Protein AF-A0A6G9WDI9-F1 (afdb_monomer)

pLDDT: mean 85.99, std 13.18, range [43.84, 97.12]

Structure (mmCIF, N/CA/C/O backbone):
data_AF-A0A6G9WDI9-F1
#
_entry.id   AF-A0A6G9WDI9-F1
#
loop_
_atom_site.group_PDB
_atom_site.id
_atom_site.type_symbol
_atom_site.label_atom_id
_atom_site.label_alt_id
_atom_site.label_comp_id
_atom_site.label_asym_id
_atom_site.label_entity_id
_atom_site.label_seq_id
_atom_site.pdbx_PDB_ins_code
_atom_site.Cartn_x
_atom_site.Cartn_y
_atom_site.Cartn_z
_atom_site.occupancy
_atom_site.B_iso_or_equiv
_atom_site.auth_seq_id
_atom_site.auth_comp_id
_atom_site.auth_asym_id
_atom_site.auth_atom_id
_atom_site.pdbx_PDB_model_num
ATOM 1 N N . MET A 1 1 ? -14.196 4.222 -4.365 1.00 79.25 1 MET A N 1
ATOM 2 C CA . MET A 1 1 ? -12.724 4.125 -4.315 1.00 79.25 1 MET A CA 1
ATOM 3 C C . MET A 1 1 ? -12.216 5.439 -3.769 1.00 79.25 1 MET A C 1
ATOM 5 O O . MET A 1 1 ? -12.673 6.468 -4.250 1.00 79.25 1 MET A O 1
ATOM 9 N N . THR A 1 2 ? -11.346 5.395 -2.766 1.00 89.56 2 THR A N 1
ATOM 10 C CA . THR A 1 2 ? -10.765 6.591 -2.132 1.00 89.56 2 THR A CA 1
ATOM 11 C C . THR A 1 2 ? -9.302 6.690 -2.543 1.00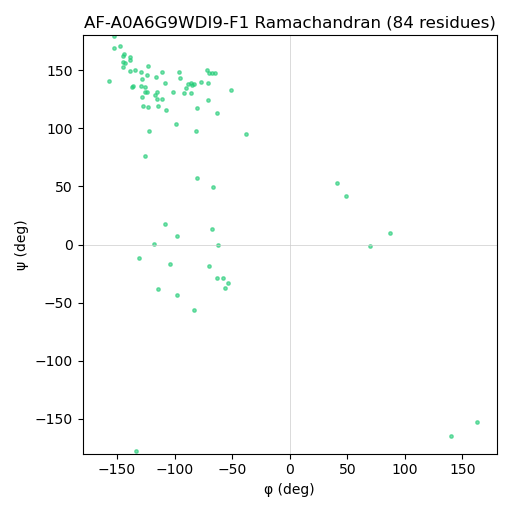 89.56 2 THR A C 1
ATOM 13 O O . THR A 1 2 ? -8.628 5.662 -2.624 1.00 89.56 2 THR A O 1
ATOM 16 N N . ARG A 1 3 ? -8.807 7.893 -2.848 1.00 94.50 3 ARG A N 1
ATOM 17 C CA . ARG A 1 3 ? -7.383 8.087 -3.138 1.00 94.50 3 ARG A CA 1
ATOM 18 C C . ARG A 1 3 ? -6.575 7.936 -1.859 1.00 94.50 3 ARG A C 1
ATOM 20 O O . ARG A 1 3 ? -6.999 8.375 -0.789 1.00 94.50 3 ARG A O 1
ATOM 27 N N . VAL A 1 4 ? -5.432 7.276 -1.973 1.00 95.81 4 VAL A N 1
ATOM 28 C CA . VAL A 1 4 ? -4.530 7.045 -0.848 1.00 95.81 4 VAL A CA 1
ATOM 29 C C . VAL A 1 4 ? -3.094 7.243 -1.292 1.00 95.81 4 VAL A C 1
ATOM 31 O O . VAL A 1 4 ? -2.742 6.928 -2.429 1.00 95.81 4 VAL A O 1
ATOM 34 N N . THR A 1 5 ? -2.265 7.681 -0.355 1.00 97.12 5 THR A N 1
ATOM 35 C CA . THR A 1 5 ? -0.829 7.416 -0.414 1.00 97.12 5 THR A CA 1
ATOM 36 C C . THR A 1 5 ? -0.536 6.180 0.426 1.00 97.12 5 THR A C 1
ATOM 38 O O . THR A 1 5 ? -1.186 5.949 1.448 1.00 97.12 5 THR A O 1
ATOM 41 N N . PHE A 1 6 ? 0.396 5.338 -0.003 1.00 95.88 6 PHE A N 1
ATOM 42 C CA . PHE A 1 6 ? 0.749 4.133 0.743 1.00 95.88 6 PHE A CA 1
ATOM 43 C C . PHE A 1 6 ? 2.237 3.803 0.648 1.00 95.88 6 PHE A C 1
ATOM 45 O O . PHE A 1 6 ? 2.913 4.207 -0.294 1.00 95.88 6 PHE A O 1
ATOM 52 N N . SER A 1 7 ? 2.745 3.050 1.616 1.00 96.44 7 SER A N 1
ATOM 53 C CA . SER A 1 7 ? 4.075 2.440 1.570 1.00 96.44 7 SER A CA 1
ATOM 54 C C . SER A 1 7 ? 4.012 0.986 2.022 1.00 96.44 7 SER A C 1
ATOM 56 O O . SER A 1 7 ? 3.149 0.618 2.817 1.00 96.44 7 SER A O 1
ATOM 58 N N . ILE A 1 8 ? 4.904 0.147 1.503 1.00 94.31 8 ILE A N 1
ATOM 59 C CA . ILE A 1 8 ? 4.996 -1.280 1.840 1.00 94.31 8 ILE A CA 1
ATOM 60 C C . ILE A 1 8 ? 6.407 -1.541 2.343 1.00 94.31 8 ILE A C 1
ATOM 62 O O . ILE A 1 8 ? 7.344 -1.339 1.577 1.00 94.31 8 ILE A O 1
ATOM 66 N N . ASP A 1 9 ? 6.554 -1.973 3.597 1.00 93.00 9 ASP A N 1
ATOM 67 C CA . ASP A 1 9 ? 7.857 -2.195 4.248 1.00 93.00 9 ASP A CA 1
ATOM 68 C C . ASP A 1 9 ? 8.883 -1.081 3.917 1.00 93.00 9 ASP A C 1
ATOM 70 O O . ASP A 1 9 ? 9.970 -1.337 3.407 1.00 93.00 9 ASP A O 1
ATOM 74 N N . ASP A 1 10 ? 8.485 0.178 4.137 1.00 88.69 10 ASP A N 1
ATOM 75 C CA . ASP A 1 10 ? 9.255 1.410 3.866 1.00 88.69 10 ASP A CA 1
ATOM 76 C C . ASP A 1 10 ? 9.492 1.779 2.388 1.00 88.69 10 ASP A C 1
ATOM 78 O O . ASP A 1 10 ? 10.036 2.845 2.095 1.00 88.69 10 ASP A O 1
ATOM 82 N N . LEU A 1 11 ? 9.017 0.978 1.432 1.00 91.50 11 LEU A N 1
ATOM 83 C CA . LEU A 1 11 ? 8.999 1.349 0.016 1.00 91.50 11 LEU A CA 1
ATOM 84 C C . LEU A 1 11 ? 7.800 2.254 -0.273 1.00 91.50 11 LEU A C 1
ATOM 86 O O . LEU A 1 11 ? 6.651 1.836 -0.124 1.00 91.50 11 LEU A O 1
ATOM 90 N N . GLY A 1 12 ? 8.070 3.486 -0.699 1.00 92.50 12 GLY A N 1
ATOM 91 C CA . GLY A 1 12 ? 7.062 4.504 -0.993 1.00 92.50 12 GLY A CA 1
ATOM 92 C C . GLY A 1 12 ? 7.498 5.894 -0.514 1.00 92.50 12 GLY A C 1
ATOM 93 O O . GLY A 1 12 ? 8.675 6.094 -0.211 1.00 92.50 12 GLY A O 1
ATOM 94 N N . PRO A 1 13 ? 6.574 6.865 -0.427 1.00 94.44 13 PRO A N 1
ATOM 95 C CA . PRO A 1 13 ? 5.139 6.729 -0.672 1.00 94.44 13 PRO A CA 1
ATOM 96 C C . PRO A 1 13 ? 4.799 6.545 -2.158 1.00 94.44 13 PRO A C 1
ATOM 98 O O . PRO A 1 13 ? 5.487 7.054 -3.039 1.00 94.44 13 PRO A O 1
ATOM 101 N N . PHE A 1 14 ? 3.711 5.828 -2.419 1.00 94.75 14 PHE A N 1
ATOM 102 C CA . PHE A 1 14 ? 3.119 5.626 -3.736 1.00 94.75 14 PHE A CA 1
ATOM 103 C C . PHE A 1 14 ? 1.666 6.079 -3.742 1.00 94.75 14 PHE A C 1
ATOM 105 O O . PHE A 1 14 ?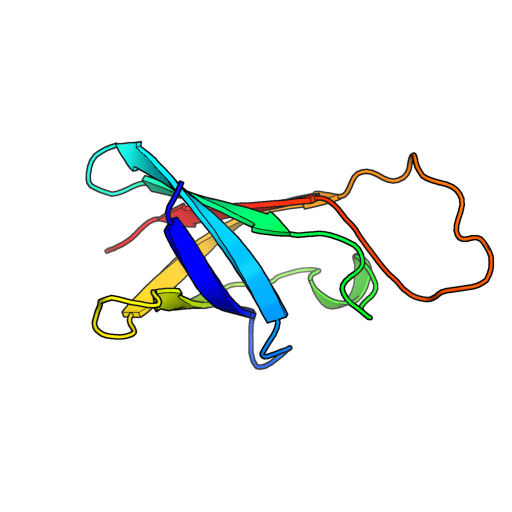 0.986 6.003 -2.717 1.00 94.75 14 PHE A O 1
ATOM 112 N N . ASP A 1 15 ? 1.175 6.465 -4.914 1.00 95.50 15 ASP A N 1
ATOM 113 C CA . ASP A 1 15 ? -0.231 6.792 -5.109 1.00 95.50 15 ASP A CA 1
ATOM 114 C C . ASP A 1 15 ? -1.043 5.551 -5.480 1.00 95.50 15 ASP A C 1
ATOM 116 O O . ASP A 1 15 ? -0.639 4.717 -6.297 1.00 95.50 15 ASP A O 1
ATOM 120 N N . GLY A 1 16 ? -2.226 5.441 -4.886 1.00 94.38 16 GLY A N 1
ATOM 121 C CA . GLY A 1 16 ? -3.147 4.349 -5.145 1.00 94.38 16 GLY A CA 1
ATOM 122 C C . GLY A 1 16 ? -4.602 4.727 -4.911 1.00 94.38 16 GLY A C 1
ATOM 123 O O . GLY A 1 16 ? -4.957 5.846 -4.537 1.00 94.38 16 GLY A O 1
ATOM 124 N N . SER A 1 17 ? -5.479 3.761 -5.149 1.00 95.25 17 SER A N 1
ATOM 125 C CA . SER A 1 17 ? -6.905 3.862 -4.856 1.00 95.25 17 SER A CA 1
ATOM 126 C C . SER A 1 17 ? -7.345 2.668 -4.027 1.00 95.25 17 SER A C 1
ATOM 128 O O . SER A 1 17 ? -7.248 1.526 -4.476 1.00 95.25 17 SER A O 1
ATOM 130 N N . ILE A 1 18 ? -7.849 2.937 -2.825 1.00 93.12 18 ILE A N 1
ATOM 131 C CA . ILE A 1 18 ? -8.338 1.911 -1.909 1.00 93.12 18 ILE A CA 1
ATOM 132 C C . ILE A 1 18 ? -9.798 1.562 -2.205 1.00 93.12 18 ILE A C 1
ATOM 134 O O . ILE A 1 18 ? -10.651 2.428 -2.456 1.00 93.12 18 ILE A O 1
ATOM 138 N N . ARG A 1 19 ? -10.093 0.267 -2.144 1.00 91.44 19 ARG A N 1
ATOM 139 C CA . ARG A 1 19 ? -11.438 -0.290 -2.022 1.00 91.44 19 ARG A CA 1
ATOM 140 C C . ARG A 1 19 ? -11.475 -1.219 -0.815 1.00 91.44 19 ARG A C 1
ATOM 142 O O . ARG A 1 19 ? -10.574 -2.030 -0.638 1.00 91.44 19 ARG A O 1
ATOM 149 N N . TYR A 1 20 ? -12.514 -1.114 -0.002 1.00 84.81 20 TYR A N 1
ATOM 150 C CA . TYR A 1 20 ? -12.744 -2.050 1.096 1.00 84.81 20 TYR A CA 1
ATOM 151 C C . TYR A 1 20 ? -13.628 -3.188 0.592 1.00 84.81 20 TYR A C 1
ATOM 153 O O . TYR A 1 20 ? -14.634 -2.932 -0.072 1.00 84.81 20 TYR A O 1
ATOM 161 N N . GLY A 1 21 ? -13.219 -4.429 0.855 1.00 75.19 21 GLY A N 1
ATOM 162 C CA . GLY A 1 21 ? -14.036 -5.608 0.575 1.00 75.19 21 GLY A CA 1
ATOM 163 C C . GLY A 1 21 ? -15.033 -5.841 1.707 1.00 75.19 21 GLY A C 1
ATOM 164 O O . GLY A 1 21 ? -16.238 -5.830 1.478 1.00 75.19 21 GLY A O 1
ATOM 165 N N . ASN A 1 22 ? -14.509 -5.969 2.931 1.00 77.50 22 ASN A N 1
ATOM 166 C CA . ASN A 1 22 ? -15.246 -6.210 4.177 1.00 77.50 22 ASN A CA 1
ATOM 167 C C . ASN A 1 22 ? -14.734 -5.255 5.280 1.00 77.50 22 ASN A C 1
ATOM 169 O O . ASN A 1 22 ? -13.836 -4.455 5.033 1.00 77.50 22 ASN A O 1
ATOM 173 N N . LEU A 1 23 ? -15.250 -5.359 6.516 1.00 72.06 23 LEU A N 1
ATOM 174 C CA . LEU A 1 23 ? -14.827 -4.502 7.644 1.00 72.06 23 LEU A CA 1
ATOM 175 C C . LEU A 1 23 ? -13.325 -4.570 7.963 1.00 72.06 23 LEU A C 1
ATOM 177 O O . LEU A 1 23 ? -12.782 -3.599 8.475 1.00 72.06 23 LEU A O 1
ATOM 181 N N . THR A 1 24 ? -12.670 -5.698 7.680 1.00 82.62 24 THR A N 1
ATOM 182 C CA . THR A 1 24 ? -11.259 -5.924 8.025 1.00 82.62 24 THR A CA 1
ATOM 183 C C . THR A 1 24 ? -10.359 -6.150 6.820 1.00 82.62 24 THR A C 1
ATOM 185 O O . THR A 1 24 ? -9.166 -6.357 6.990 1.00 82.62 24 THR A O 1
ATOM 188 N N . GLU A 1 25 ? -10.891 -6.126 5.598 1.00 89.94 25 GLU A N 1
ATOM 189 C CA . GLU A 1 25 ? -10.131 -6.444 4.388 1.00 89.94 25 GLU A CA 1
ATOM 190 C C . GLU A 1 25 ? -10.296 -5.348 3.346 1.00 89.94 25 GLU A C 1
ATOM 192 O O . GLU A 1 25 ? -11.407 -4.884 3.069 1.00 89.94 25 GLU A O 1
ATOM 197 N N . GLY A 1 26 ? -9.187 -4.972 2.722 1.00 93.62 26 GLY A N 1
ATOM 198 C CA . GLY A 1 26 ? -9.190 -4.000 1.646 1.00 93.62 26 GLY A CA 1
ATOM 199 C C . GLY A 1 26 ? -8.115 -4.276 0.614 1.00 93.62 26 GLY A C 1
ATOM 200 O O . GLY A 1 26 ? -7.245 -5.131 0.775 1.00 93.62 26 GLY A O 1
ATOM 201 N N . GLU A 1 27 ? -8.208 -3.538 -0.480 1.00 95.06 27 GLU A N 1
ATOM 202 C CA . GLU A 1 27 ? -7.276 -3.611 -1.587 1.00 95.06 27 GLU A CA 1
ATOM 203 C C . GLU A 1 27 ? -6.911 -2.208 -2.057 1.00 95.06 27 GLU A C 1
ATOM 205 O O . GLU A 1 27 ? -7.784 -1.353 -2.213 1.00 95.06 27 GLU A O 1
ATOM 210 N N . ILE A 1 28 ? -5.627 -1.982 -2.318 1.00 95.06 28 ILE A N 1
ATOM 211 C CA . ILE A 1 28 ? -5.125 -0.769 -2.963 1.00 95.06 28 ILE A CA 1
ATOM 212 C C . ILE A 1 28 ? -4.702 -1.130 -4.375 1.00 95.06 28 ILE A C 1
ATOM 214 O O . ILE A 1 28 ? -3.763 -1.900 -4.554 1.00 95.06 28 ILE A O 1
ATOM 218 N N . ALA A 1 29 ? -5.382 -0.562 -5.366 1.00 94.75 29 ALA A N 1
ATOM 219 C CA . ALA A 1 29 ? -4.930 -0.587 -6.750 1.00 94.75 29 ALA A CA 1
ATOM 220 C C . ALA A 1 29 ? -3.916 0.542 -6.981 1.00 94.75 29 ALA A C 1
ATOM 222 O O . ALA A 1 29 ? -4.124 1.661 -6.511 1.00 94.75 29 ALA A O 1
ATOM 223 N N . PHE A 1 30 ? -2.844 0.261 -7.715 1.00 91.94 30 PHE A N 1
ATOM 224 C CA . PHE A 1 30 ? -1.791 1.220 -8.054 1.00 91.94 30 PHE A CA 1
ATOM 225 C C . PHE A 1 30 ? -1.363 1.045 -9.512 1.00 91.94 30 PHE A C 1
ATOM 227 O O . PHE A 1 30 ? -1.570 -0.007 -10.121 1.00 91.94 30 PHE A O 1
ATOM 234 N N . THR A 1 31 ? -0.765 2.080 -10.093 1.00 90.06 31 THR A N 1
ATOM 235 C CA . THR A 1 31 ? -0.342 2.085 -11.499 1.00 90.06 31 THR A CA 1
ATOM 236 C C . THR A 1 31 ? 1.036 2.707 -11.632 1.00 90.06 31 THR A C 1
ATOM 238 O O . THR A 1 31 ? 1.290 3.752 -11.045 1.00 90.06 31 THR A O 1
ATOM 241 N N . ALA A 1 32 ? 1.898 2.063 -12.419 1.00 87.25 32 ALA A N 1
ATOM 242 C CA . ALA A 1 32 ? 3.225 2.547 -12.795 1.00 87.25 32 ALA A CA 1
ATOM 243 C C . ALA A 1 32 ? 4.105 3.041 -11.621 1.00 87.25 32 ALA A C 1
ATOM 245 O O . ALA A 1 32 ? 4.802 4.046 -11.745 1.00 87.25 32 ALA A O 1
ATOM 246 N N . ILE A 1 33 ? 4.109 2.332 -10.487 1.00 87.62 33 ILE A N 1
ATOM 247 C CA . ILE A 1 33 ? 4.987 2.675 -9.354 1.00 87.62 33 ILE A CA 1
ATOM 248 C C . ILE A 1 33 ? 6.429 2.221 -9.643 1.00 87.62 33 ILE A C 1
ATOM 250 O O . ILE A 1 33 ? 6.588 1.125 -10.180 1.00 87.62 33 ILE A O 1
ATOM 254 N N . PRO A 1 34 ? 7.472 3.005 -9.302 1.00 87.69 34 PRO A N 1
ATOM 255 C CA . PRO A 1 34 ? 8.862 2.780 -9.729 1.00 87.69 34 PRO A CA 1
ATOM 256 C C . PRO A 1 34 ? 9.580 1.709 -8.886 1.00 87.69 34 PRO A C 1
ATOM 258 O O . PRO A 1 34 ? 10.591 1.969 -8.234 1.00 87.69 34 PRO A O 1
ATOM 261 N N . VAL A 1 35 ? 9.015 0.506 -8.838 1.00 82.50 35 VAL A N 1
ATOM 262 C CA . VAL A 1 35 ? 9.533 -0.643 -8.091 1.00 82.50 35 VAL A CA 1
ATOM 263 C C . VAL A 1 35 ? 9.296 -1.935 -8.865 1.00 82.50 35 VAL A C 1
ATOM 265 O O . VAL A 1 35 ? 8.396 -2.048 -9.696 1.00 82.50 35 VAL A O 1
ATOM 268 N N . ARG A 1 36 ? 10.110 -2.947 -8.575 1.00 82.06 36 ARG A N 1
ATOM 269 C CA . ARG A 1 36 ? 10.002 -4.290 -9.147 1.00 82.06 36 ARG A CA 1
ATOM 270 C C . ARG A 1 36 ? 9.238 -5.215 -8.210 1.00 82.06 36 ARG A C 1
ATOM 272 O O . ARG A 1 36 ? 9.407 -5.154 -6.995 1.00 82.06 36 ARG A O 1
ATOM 279 N N . ALA A 1 37 ? 8.511 -6.178 -8.778 1.00 79.62 37 ALA A N 1
ATOM 280 C CA . ALA A 1 37 ? 7.791 -7.195 -8.005 1.00 79.62 37 ALA A CA 1
ATOM 281 C C . ALA A 1 37 ? 8.695 -7.951 -7.009 1.00 79.62 37 ALA A C 1
ATOM 283 O O . ALA A 1 37 ? 8.263 -8.288 -5.910 1.00 79.62 37 ALA A O 1
ATOM 284 N N . THR A 1 38 ? 9.971 -8.163 -7.354 1.00 82.50 38 THR A N 1
ATOM 285 C CA . THR A 1 38 ? 10.949 -8.821 -6.476 1.00 82.50 38 THR A CA 1
ATOM 286 C C . THR A 1 38 ? 11.221 -8.048 -5.186 1.00 82.50 38 THR A C 1
ATOM 288 O O . THR A 1 38 ? 11.516 -8.683 -4.177 1.00 82.50 38 THR A O 1
ATOM 291 N N . GLN A 1 39 ? 11.088 -6.717 -5.185 1.00 84.81 39 GLN A N 1
ATOM 292 C CA . GLN A 1 39 ? 11.282 -5.879 -3.994 1.00 84.81 39 GLN A CA 1
ATOM 293 C C . GLN A 1 39 ? 10.169 -6.060 -2.958 1.00 84.81 39 GLN A C 1
ATOM 295 O O . GLN A 1 39 ? 10.372 -5.753 -1.791 1.00 84.81 39 GLN A O 1
ATOM 300 N N . PHE A 1 40 ? 9.024 -6.608 -3.365 1.00 84.25 40 PHE A N 1
ATOM 301 C CA . PHE A 1 40 ? 7.918 -6.941 -2.472 1.00 84.25 40 PHE A CA 1
ATOM 302 C C . PHE A 1 40 ? 7.893 -8.416 -2.059 1.00 84.25 40 PHE A C 1
ATOM 304 O O . PHE A 1 40 ? 6.944 -8.877 -1.418 1.00 84.25 40 PHE A O 1
ATOM 311 N N . THR A 1 41 ? 8.929 -9.183 -2.411 1.00 82.62 41 THR A N 1
ATOM 312 C CA . THR A 1 41 ? 9.044 -10.579 -1.985 1.00 82.62 41 THR A CA 1
ATOM 313 C C . THR A 1 41 ? 9.148 -10.633 -0.465 1.00 82.62 41 THR A C 1
ATOM 315 O O . THR A 1 41 ? 10.144 -10.205 0.108 1.00 82.62 41 THR A O 1
ATOM 318 N N . GLY A 1 42 ? 8.126 -11.184 0.190 1.00 84.69 42 GLY A N 1
ATOM 319 C CA . GLY A 1 42 ? 8.083 -11.291 1.648 1.00 84.69 42 GLY A CA 1
ATOM 320 C C . GLY A 1 42 ? 7.512 -10.070 2.365 1.00 84.69 42 GLY A C 1
ATOM 321 O O . GLY A 1 42 ? 7.592 -10.052 3.593 1.00 84.69 42 GLY A O 1
ATOM 322 N N . ALA A 1 43 ? 6.917 -9.122 1.630 1.00 85.38 43 ALA A N 1
ATOM 323 C CA . ALA A 1 43 ? 6.292 -7.936 2.198 1.00 85.38 43 ALA A CA 1
ATOM 324 C C . ALA A 1 43 ? 5.305 -8.282 3.323 1.00 85.38 43 ALA A C 1
ATOM 326 O O . ALA A 1 43 ? 4.484 -9.195 3.168 1.00 85.38 43 ALA A O 1
ATOM 327 N N . ARG A 1 44 ? 5.383 -7.572 4.452 1.00 90.94 44 ARG A N 1
ATOM 328 C CA . ARG A 1 44 ? 4.582 -7.881 5.651 1.00 90.94 44 ARG A CA 1
ATOM 329 C C . ARG A 1 44 ? 3.583 -6.802 6.002 1.00 90.94 44 ARG A C 1
ATOM 331 O O . ARG A 1 44 ? 2.460 -7.134 6.388 1.00 90.94 44 ARG A O 1
ATOM 338 N N . THR A 1 45 ? 3.964 -5.546 5.842 1.00 96.06 45 THR A N 1
ATOM 339 C CA . THR A 1 45 ? 3.199 -4.420 6.354 1.00 96.06 45 THR A CA 1
ATOM 340 C C . THR A 1 45 ? 2.950 -3.410 5.250 1.00 96.06 45 THR A C 1
ATOM 342 O O . THR A 1 45 ? 3.790 -3.164 4.386 1.00 96.06 45 THR A O 1
ATOM 345 N N . ILE A 1 46 ? 1.762 -2.819 5.277 1.00 95.75 46 ILE A N 1
ATOM 346 C CA . ILE A 1 46 ? 1.405 -1.680 4.446 1.00 95.75 46 ILE A CA 1
ATOM 347 C C . ILE A 1 46 ? 0.941 -0.541 5.345 1.00 95.75 46 ILE A C 1
ATOM 349 O O . ILE A 1 46 ? 0.102 -0.736 6.224 1.00 95.75 46 ILE A O 1
ATOM 353 N N . ARG A 1 47 ? 1.481 0.652 5.115 1.00 96.38 47 ARG A N 1
ATOM 354 C CA . ARG A 1 47 ? 1.003 1.894 5.715 1.00 96.38 47 ARG A CA 1
ATOM 355 C C . ARG A 1 47 ? 0.171 2.637 4.688 1.00 96.38 47 ARG A C 1
ATOM 357 O O . ARG A 1 47 ? 0.596 2.800 3.550 1.00 96.38 47 ARG A O 1
ATOM 364 N N . ILE A 1 48 ? -1.013 3.076 5.087 1.00 95.62 48 ILE A N 1
ATOM 365 C CA . ILE A 1 48 ? -2.030 3.637 4.201 1.00 95.62 48 ILE A CA 1
ATOM 366 C C . ILE A 1 48 ? -2.459 4.980 4.772 1.00 95.62 48 ILE A C 1
ATOM 368 O O . ILE A 1 48 ? -2.844 5.060 5.933 1.00 95.62 48 ILE A O 1
ATOM 372 N N . ALA A 1 49 ? -2.409 6.028 3.960 1.00 96.38 49 ALA A N 1
ATOM 373 C CA . ALA A 1 49 ? -2.850 7.372 4.301 1.00 96.38 49 ALA A CA 1
ATOM 374 C C . ALA A 1 49 ? -3.923 7.825 3.294 1.00 96.38 49 ALA A C 1
ATOM 376 O O . ALA A 1 49 ? -3.589 8.245 2.180 1.00 96.38 49 ALA A O 1
ATOM 377 N N . PRO 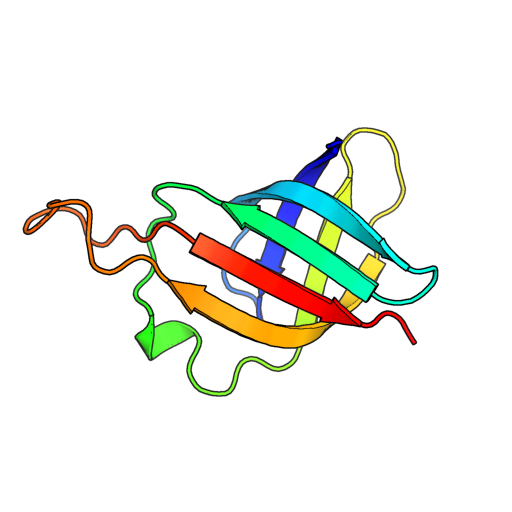A 1 50 ? -5.215 7.689 3.649 1.00 94.00 50 PRO A N 1
ATOM 378 C CA . PRO A 1 50 ? -6.319 8.209 2.848 1.00 94.00 50 PRO A CA 1
ATOM 379 C C . PRO A 1 50 ? -6.302 9.734 2.761 1.00 94.00 50 PRO A C 1
ATOM 381 O O . PRO A 1 50 ? -5.931 10.396 3.724 1.00 94.00 50 PRO A O 1
ATOM 384 N N . GLU A 1 51 ? -6.762 10.285 1.636 1.00 91.31 51 GLU A N 1
ATOM 385 C CA . GLU A 1 51 ? -6.855 11.741 1.426 1.00 91.31 51 GLU A CA 1
ATOM 386 C C . GLU A 1 51 ? -7.705 12.442 2.507 1.00 91.31 51 GLU A C 1
ATOM 388 O O . GLU A 1 51 ? -7.334 13.507 2.992 1.00 91.31 51 GLU A O 1
ATOM 393 N N . ASP A 1 52 ? -8.788 11.794 2.952 1.00 88.56 52 ASP A N 1
ATOM 394 C CA . ASP A 1 52 ? -9.770 12.355 3.892 1.00 88.56 52 ASP A CA 1
ATOM 395 C C . ASP A 1 52 ? -9.707 11.743 5.307 1.00 88.56 52 ASP A C 1
ATOM 397 O O . ASP A 1 52 ? -10.681 11.812 6.062 1.00 88.56 52 ASP A O 1
ATOM 401 N N . GLY A 1 53 ? -8.612 11.072 5.685 1.00 87.94 53 GLY A N 1
ATOM 402 C CA . GLY A 1 53 ? -8.583 10.291 6.926 1.00 87.94 53 GLY A CA 1
ATOM 403 C C . GLY A 1 53 ? -7.209 10.116 7.572 1.00 87.94 53 GLY A C 1
ATOM 404 O O . GLY A 1 53 ? -6.182 10.438 6.977 1.00 87.94 53 GLY A O 1
ATOM 405 N N . PRO A 1 54 ? -7.171 9.600 8.814 1.00 92.12 54 PRO A N 1
ATOM 406 C CA . PRO A 1 54 ? -5.916 9.291 9.479 1.00 92.12 54 PRO A CA 1
ATOM 407 C C . PRO A 1 54 ? -5.201 8.132 8.779 1.00 92.12 54 PRO A C 1
ATOM 409 O O . PRO A 1 54 ? -5.831 7.200 8.273 1.00 92.12 54 PRO A O 1
ATOM 412 N N . ALA A 1 55 ? -3.870 8.174 8.800 1.00 94.19 55 ALA A N 1
ATOM 413 C CA . ALA A 1 55 ? -3.064 7.058 8.338 1.00 94.19 55 ALA A CA 1
ATOM 414 C C . ALA A 1 55 ? -3.166 5.862 9.297 1.00 94.19 55 ALA A C 1
ATOM 416 O O . ALA A 1 55 ? -3.272 6.040 10.511 1.00 94.19 55 ALA A O 1
ATOM 417 N N . PHE A 1 56 ? -3.082 4.652 8.755 1.00 93.88 56 PHE A N 1
ATOM 418 C CA . PHE A 1 56 ? -3.118 3.404 9.51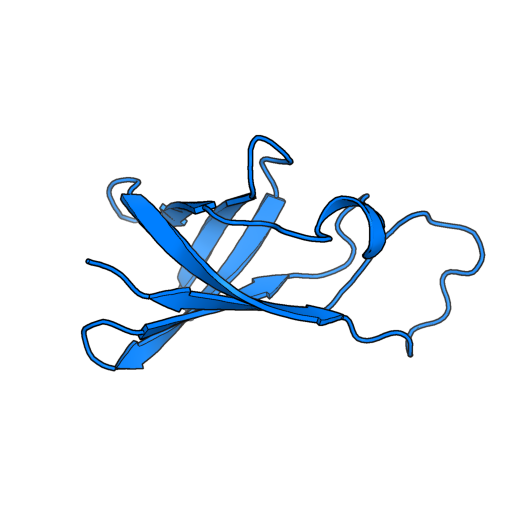1 1.00 93.88 56 PHE A CA 1
ATOM 419 C C . PHE A 1 56 ? -2.184 2.358 8.899 1.00 93.88 56 PHE A C 1
ATOM 421 O O . PHE A 1 56 ? -1.742 2.488 7.757 1.00 93.88 56 PHE A O 1
ATOM 428 N N . GLU A 1 57 ? -1.881 1.320 9.672 1.00 95.19 57 GLU A N 1
ATOM 429 C CA . GLU A 1 57 ? -1.079 0.180 9.230 1.00 95.19 57 GLU A CA 1
ATOM 430 C C . GLU A 1 57 ? -1.942 -1.077 9.134 1.00 95.19 57 GLU A C 1
ATOM 432 O O . GLU A 1 57 ? -2.910 -1.254 9.877 1.00 95.19 57 GLU A O 1
ATOM 437 N N . ALA A 1 58 ? -1.591 -1.951 8.198 1.00 94.88 58 ALA A N 1
ATOM 438 C CA . ALA A 1 58 ? -2.264 -3.217 7.972 1.00 94.88 58 ALA A CA 1
ATOM 439 C C . ALA A 1 58 ? -1.272 -4.299 7.538 1.00 94.88 58 ALA A C 1
ATOM 441 O O . ALA A 1 58 ? -0.165 -4.017 7.076 1.00 94.88 58 ALA A O 1
ATOM 442 N N . THR A 1 59 ? -1.684 -5.559 7.659 1.00 95.88 59 THR A N 1
ATOM 443 C CA . THR A 1 59 ? -0.880 -6.696 7.206 1.00 95.88 59 THR A CA 1
ATOM 444 C C . THR A 1 59 ? -1.123 -6.957 5.727 1.00 95.88 59 THR A C 1
ATOM 446 O O . THR A 1 59 ? -2.270 -7.086 5.295 1.00 95.88 59 THR A O 1
ATOM 449 N N . VAL A 1 60 ? -0.045 -7.087 4.956 1.00 95.25 60 VAL A N 1
ATOM 450 C CA . VAL A 1 60 ? -0.103 -7.488 3.547 1.00 95.25 60 VAL A CA 1
ATOM 451 C C . VAL A 1 60 ? -0.495 -8.961 3.459 1.00 95.25 60 VAL A C 1
ATOM 453 O O . VAL A 1 60 ? 0.156 -9.834 4.028 1.00 95.25 60 VAL A O 1
ATOM 456 N N . VAL A 1 61 ? -1.566 -9.242 2.718 1.00 94.19 61 VAL A N 1
ATOM 457 C CA . VAL A 1 61 ? -2.057 -10.604 2.465 1.00 94.19 61 VAL A CA 1
ATOM 458 C C . VAL A 1 61 ? -1.568 -11.104 1.111 1.00 94.19 61 VAL A C 1
ATOM 460 O O . VAL A 1 61 ? -1.160 -12.256 0.975 1.00 94.19 61 VAL A O 1
ATOM 463 N N . ARG A 1 62 ? -1.623 -10.246 0.088 1.00 91.69 62 ARG A N 1
ATOM 464 C CA . ARG A 1 62 ? -1.228 -10.598 -1.277 1.00 91.69 62 ARG A CA 1
ATOM 465 C C . ARG A 1 62 ? -0.866 -9.355 -2.070 1.00 91.69 62 ARG A C 1
ATOM 467 O O . ARG A 1 62 ? -1.588 -8.366 -2.023 1.00 91.69 62 ARG A O 1
ATOM 474 N N . ILE A 1 63 ? 0.176 -9.457 -2.884 1.00 91.06 63 ILE A N 1
ATOM 475 C CA . ILE A 1 63 ? 0.501 -8.473 -3.917 1.00 91.06 63 ILE A CA 1
ATOM 476 C C . ILE A 1 63 ? 0.358 -9.172 -5.262 1.00 91.06 63 ILE A C 1
ATOM 478 O O . ILE A 1 63 ? 0.937 -10.234 -5.476 1.00 91.06 63 ILE A O 1
ATOM 482 N N . THR A 1 64 ? -0.458 -8.603 -6.143 1.00 90.06 64 THR A N 1
ATOM 483 C CA . THR A 1 64 ? -0.618 -9.087 -7.516 1.00 90.06 64 THR A CA 1
ATOM 484 C C . THR A 1 64 ? -0.155 -7.999 -8.455 1.00 90.06 64 THR A C 1
ATOM 486 O O . THR A 1 64 ? -0.577 -6.851 -8.331 1.00 90.06 64 THR A O 1
ATOM 489 N N . THR A 1 65 ? 0.720 -8.365 -9.382 1.00 85.12 65 THR A N 1
ATOM 490 C CA . THR A 1 65 ? 1.263 -7.458 -10.383 1.00 85.12 65 THR A CA 1
ATOM 491 C C . THR A 1 65 ? 0.810 -7.911 -11.760 1.00 85.12 65 THR A C 1
ATOM 493 O O . THR A 1 65 ? 0.924 -9.086 -12.112 1.00 85.12 65 THR A O 1
ATOM 496 N N . ASP A 1 66 ? 0.296 -6.977 -12.551 1.00 78.69 66 ASP A N 1
ATOM 497 C CA . ASP A 1 66 ? -0.035 -7.255 -13.940 1.00 78.69 66 ASP A CA 1
ATOM 498 C C . ASP A 1 66 ? 1.255 -7.162 -14.756 1.00 78.69 66 ASP A C 1
ATOM 500 O O . ASP A 1 66 ? 1.681 -6.086 -15.172 1.00 78.69 66 ASP A O 1
ATOM 504 N N . GLY A 1 67 ? 1.885 -8.309 -15.021 1.00 55.84 67 GLY A N 1
ATOM 505 C CA . GLY A 1 67 ? 3.067 -8.414 -15.892 1.00 55.84 67 GLY A CA 1
ATOM 506 C C . GLY A 1 67 ? 2.795 -8.125 -17.380 1.00 55.84 67 GLY A C 1
ATOM 507 O O . GLY A 1 67 ? 3.606 -8.485 -18.229 1.00 55.84 67 GLY A O 1
ATOM 508 N N . GLY A 1 68 ? 1.634 -7.547 -17.712 1.00 47.12 68 GLY A N 1
ATOM 509 C CA . GLY A 1 68 ? 1.063 -7.521 -19.060 1.00 47.12 68 GLY A CA 1
ATOM 510 C C . GLY A 1 68 ? 1.171 -6.202 -19.827 1.00 47.12 68 GLY A C 1
ATOM 511 O O . GLY A 1 68 ? 1.030 -6.223 -21.049 1.00 47.12 68 GLY A O 1
ATOM 512 N N . TYR A 1 69 ? 1.446 -5.065 -19.181 1.00 43.84 69 TYR A N 1
ATOM 513 C CA . TYR A 1 69 ? 1.639 -3.807 -19.911 1.00 43.84 69 TYR A CA 1
ATOM 514 C C . TYR A 1 69 ? 3.124 -3.513 -20.102 1.00 43.84 69 TYR A C 1
ATOM 516 O O . TYR A 1 69 ? 3.833 -3.116 -19.184 1.00 43.84 69 TYR A O 1
ATOM 524 N N . ARG A 1 70 ? 3.573 -3.754 -21.339 1.00 45.41 70 ARG A N 1
ATOM 525 C CA . ARG A 1 70 ? 4.875 -3.397 -21.909 1.00 45.41 70 ARG A CA 1
ATOM 526 C C . ARG A 1 70 ? 5.358 -2.020 -21.435 1.00 45.41 70 ARG A C 1
ATOM 528 O O . ARG A 1 70 ? 5.087 -1.023 -22.091 1.00 45.41 70 ARG A O 1
ATOM 535 N N . GLN A 1 71 ? 6.174 -1.988 -20.394 1.00 47.03 71 GLN A N 1
ATOM 536 C CA . GLN A 1 71 ? 7.243 -1.008 -20.276 1.00 47.03 71 GLN A CA 1
ATO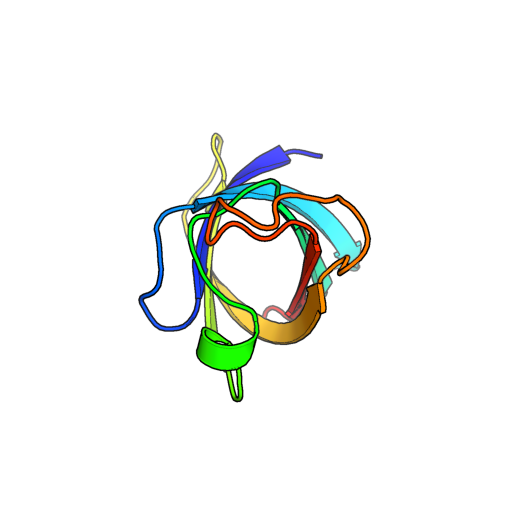M 537 C C . GLN A 1 71 ? 8.538 -1.780 -20.053 1.00 47.03 71 GLN A C 1
ATOM 539 O O . GLN A 1 71 ? 9.061 -1.873 -18.956 1.00 47.03 71 GLN A O 1
ATOM 544 N N . GLN A 1 72 ? 9.056 -2.375 -21.128 1.00 46.34 72 GLN A N 1
ATOM 545 C CA . GLN A 1 72 ? 10.345 -3.082 -21.140 1.00 46.34 72 GLN A CA 1
ATOM 546 C C . GLN A 1 72 ? 11.544 -2.159 -20.812 1.00 46.34 72 GLN A C 1
ATOM 548 O O . GLN A 1 72 ? 12.678 -2.625 -20.799 1.00 46.34 72 GLN A O 1
ATOM 553 N N . PHE A 1 73 ? 11.283 -0.868 -20.563 1.00 51.47 73 PHE A N 1
ATOM 554 C CA . PHE A 1 73 ? 12.261 0.196 -20.348 1.00 51.47 73 PHE A CA 1
ATOM 555 C C . PHE A 1 73 ? 11.996 1.069 -19.108 1.00 51.47 73 PHE A C 1
ATOM 557 O O . PHE A 1 73 ? 12.905 1.797 -18.726 1.00 51.47 73 PHE A O 1
ATOM 564 N N . ASP A 1 74 ? 10.827 0.975 -18.458 1.00 60.47 74 ASP A N 1
ATOM 565 C CA . ASP A 1 74 ? 10.579 1.629 -17.164 1.00 60.47 74 ASP A CA 1
ATOM 566 C C . ASP A 1 74 ? 10.475 0.540 -16.100 1.00 60.47 74 ASP A C 1
ATOM 568 O O . ASP A 1 74 ? 9.639 -0.357 -16.215 1.00 60.47 74 ASP A O 1
ATOM 572 N N . ASP A 1 75 ? 11.284 0.641 -15.047 1.00 71.56 75 ASP A N 1
ATOM 573 C CA . ASP A 1 75 ? 11.231 -0.174 -13.825 1.00 71.56 75 ASP A CA 1
ATOM 574 C C . ASP A 1 75 ? 9.948 0.108 -13.012 1.00 71.56 75 ASP A C 1
ATOM 576 O O . ASP A 1 75 ? 9.989 0.386 -11.815 1.00 71.56 75 ASP A O 1
ATOM 580 N N . SER A 1 76 ? 8.793 0.087 -13.679 1.00 78.25 76 SER A N 1
ATOM 581 C CA . SER A 1 76 ? 7.493 0.443 -13.132 1.00 78.25 76 SER A CA 1
ATOM 582 C C . SER A 1 76 ? 6.541 -0.751 -13.116 1.00 78.25 76 SER A C 1
ATOM 584 O O . SER A 1 76 ? 6.547 -1.587 -14.022 1.00 78.25 76 SER A O 1
ATOM 586 N N . MET A 1 77 ? 5.696 -0.836 -12.088 1.00 84.75 77 MET A N 1
ATOM 587 C CA . MET A 1 77 ? 4.703 -1.902 -11.949 1.00 84.75 77 MET A CA 1
ATOM 588 C C . MET A 1 77 ? 3.296 -1.374 -11.683 1.00 84.75 77 MET A C 1
ATOM 590 O O . MET A 1 77 ? 3.092 -0.346 -11.042 1.00 84.75 77 MET A O 1
ATOM 594 N N . THR A 1 78 ? 2.314 -2.126 -12.169 1.00 88.81 78 THR A N 1
ATOM 595 C CA . THR A 1 78 ? 0.879 -1.887 -11.978 1.00 88.81 78 THR A CA 1
ATOM 596 C C . THR A 1 78 ? 0.264 -3.130 -11.355 1.00 88.81 78 THR A C 1
ATOM 598 O O . THR A 1 78 ? 0.712 -4.249 -11.625 1.00 88.81 78 THR A O 1
ATOM 601 N N . GLY A 1 79 ? -0.736 -2.952 -10.501 1.00 91.81 79 GLY A N 1
ATOM 602 C CA . GLY A 1 79 ? -1.373 -4.074 -9.831 1.00 91.81 79 GLY A CA 1
ATOM 603 C C . GLY A 1 79 ? -2.177 -3.651 -8.617 1.00 91.81 79 GLY A 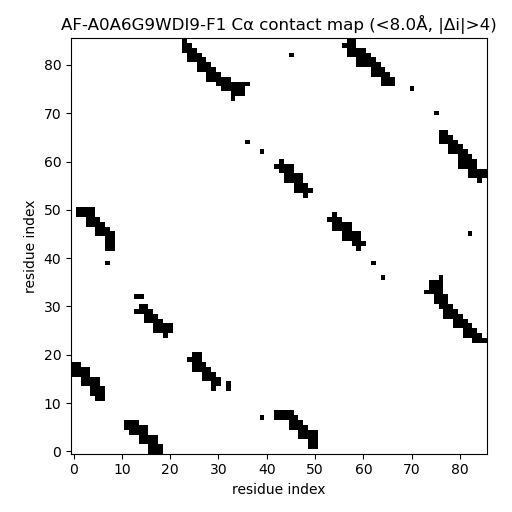C 1
ATOM 604 O O . GLY A 1 79 ? -2.684 -2.530 -8.542 1.00 91.81 79 GLY A O 1
ATOM 605 N N . TYR A 1 80 ? -2.299 -4.568 -7.662 1.00 93.06 80 TYR A N 1
ATOM 606 C CA . TYR A 1 80 ? -2.981 -4.300 -6.405 1.00 93.06 80 TYR A CA 1
ATOM 607 C C . TYR A 1 80 ? -2.337 -5.011 -5.213 1.00 93.06 80 TYR A C 1
ATOM 609 O O . TYR A 1 80 ? -1.735 -6.082 -5.340 1.00 93.06 80 TYR A O 1
ATOM 617 N N . VAL A 1 81 ? -2.507 -4.409 -4.036 1.00 93.94 81 VAL A N 1
ATOM 618 C CA . VAL A 1 81 ? -2.132 -4.980 -2.740 1.00 93.94 81 VAL A CA 1
ATOM 619 C C . VAL A 1 81 ? -3.385 -5.234 -1.924 1.00 93.94 81 VAL A C 1
ATOM 621 O O . VAL A 1 81 ? -4.117 -4.300 -1.615 1.00 93.94 81 VAL A O 1
ATOM 624 N N . ALA A 1 82 ? -3.620 -6.494 -1.572 1.00 94.69 82 ALA A N 1
ATOM 625 C CA . ALA A 1 82 ? -4.646 -6.901 -0.625 1.00 94.69 82 ALA A CA 1
ATOM 626 C C . ALA A 1 82 ? -4.067 -6.917 0.793 1.00 94.69 82 ALA A C 1
ATOM 628 O O . ALA A 1 82 ? -2.975 -7.451 1.017 1.00 94.69 82 ALA A O 1
ATOM 629 N N . PHE A 1 83 ? -4.812 -6.364 1.744 1.00 94.94 83 PHE A N 1
ATOM 630 C CA . PHE A 1 83 ? -4.399 -6.232 3.135 1.00 94.94 83 PHE A CA 1
ATOM 631 C C . PHE A 1 83 ? -5.542 -6.553 4.099 1.00 94.94 83 PHE A C 1
ATOM 633 O O . PHE 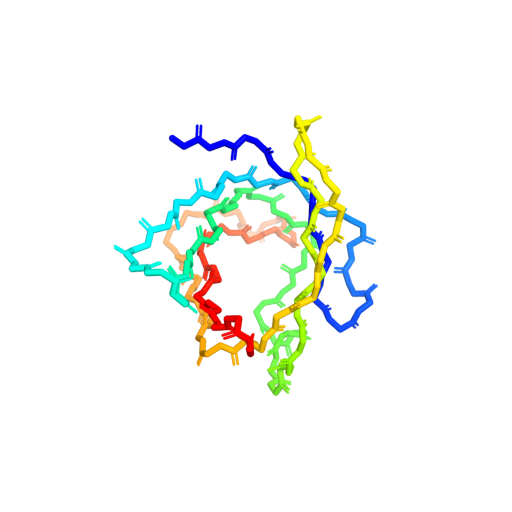A 1 83 ? -6.720 -6.523 3.732 1.00 94.94 83 PHE A O 1
ATOM 640 N N . ARG A 1 84 ? -5.176 -6.836 5.352 1.00 94.25 84 ARG A N 1
ATOM 641 C CA . ARG A 1 84 ? -6.114 -7.027 6.459 1.00 94.25 84 ARG A CA 1
ATOM 642 C C . ARG A 1 84 ? -5.767 -6.101 7.625 1.00 94.25 84 ARG A C 1
ATOM 644 O O . ARG A 1 84 ? -4.604 -6.033 8.024 1.00 94.25 84 ARG A O 1
ATOM 651 N N . THR A 1 85 ? -6.762 -5.398 8.157 1.00 88.12 85 THR A N 1
ATOM 652 C CA . THR A 1 85 ? -6.643 -4.596 9.383 1.00 88.12 85 THR A CA 1
ATOM 653 C C . THR A 1 85 ? -6.875 -5.488 10.605 1.00 88.12 85 THR A C 1
ATOM 655 O O . THR A 1 85 ? -7.752 -6.357 10.573 1.00 88.12 85 THR A O 1
ATOM 658 N N . GLY A 1 86 ? -6.051 -5.304 11.640 1.00 77.56 86 GLY A N 1
ATOM 659 C CA . GLY A 1 86 ? -6.156 -6.012 12.923 1.00 77.56 86 GLY A CA 1
ATOM 660 C C . GLY A 1 86 ? -7.249 -5.468 13.830 1.00 77.56 86 GLY A C 1
ATOM 661 O O . GLY A 1 86 ? -7.665 -4.308 13.618 1.00 77.56 86 GLY A O 1
#

Sequence (86 aa):
MTRVTFSIDDLGPFDGSIRYGNLTEGEIAFTAIPVRATQFTGARTIRIAPEDGPAFEATVVRITTDGGYRQQFDDSMTGYVAFRTG

Radius of gyration: 12.31 Å; Cα contacts (8 Å, |Δi|>4): 187; chains: 1; bounding box: 28×24×35 Å

Nearest PDB structures (foldseek):
  8xpm-assembly1_r2  TM=4.248E-01  e=6.766E-01  Escherichia phage Lambda
  5c94-assembly1_A-2  TM=4.330E-01  e=2.756E+00  Avian infec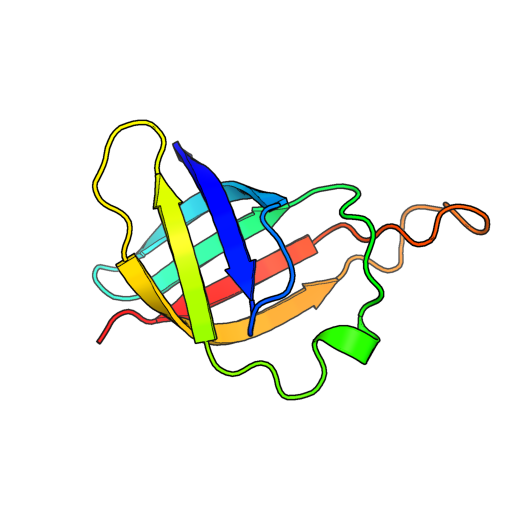tious bronchitis virus (strain M41)
  3fpp-assembly1_A  TM=4.147E-01  e=4.994E+00  Escherichia coli

Secondary structure (DSSP, 8-state):
-EEEEEEETTEEEEEEEEEEEETTEEEEEEEEES--GGGG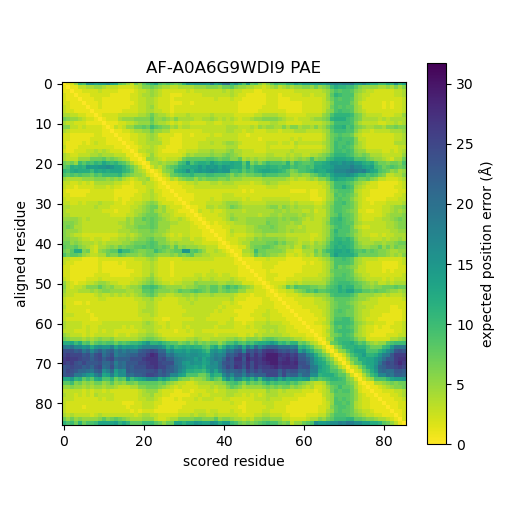TT--EEEEEETTS--EEEEEEEEEE-TTS--TTS--EEEEEEEE--

Solvent-accessible surface area (backbone atoms only — not comparable to full-atom values): 4855 Å² total; per-residue (Å²): 120,45,54,26,41,31,29,46,76,83,50,62,80,39,68,34,35,36,44,71,80,52,101,44,34,35,35,35,39,36,65,64,43,85,46,56,78,74,80,51,67,84,56,52,41,33,40,40,33,39,81,92,52,77,67,50,68,30,39,47,74,46,78,49,69,59,91,75,75,88,47,98,84,48,68,46,40,32,37,38,39,33,32,36,51,129

Foldseek 3Di:
DFWKFKAWPNRDRFIWDKDAPDPWKIKTWHWFAQAAPVVCVVTFKMWIGTPPDHIDMWTWDDWDWDPPDDPPPGSTTTGMTMTTHD

Mean predicted aligned error: 5.5 Å